Protein AF-A0A356CG92-F1 (afdb_monomer)

pLDDT: mean 73.78, std 13.98, range [39.84, 93.81]

Structure (mmCIF, N/CA/C/O backbone):
data_AF-A0A356CG92-F1
#
_entry.id   AF-A0A356CG92-F1
#
loop_
_atom_site.group_PDB
_atom_site.id
_atom_site.type_symbol
_atom_site.label_atom_id
_atom_site.label_alt_id
_atom_site.label_comp_id
_atom_site.label_asym_id
_atom_site.label_entity_id
_atom_site.label_seq_id
_atom_site.pdbx_PDB_ins_code
_atom_site.Cartn_x
_atom_site.Cartn_y
_atom_site.Cartn_z
_atom_site.occupancy
_atom_site.B_iso_or_equiv
_atom_site.auth_seq_id
_atom_site.auth_comp_id
_atom_site.auth_asym_id
_atom_site.auth_atom_id
_atom_site.pdbx_PDB_model_num
ATOM 1 N N . MET A 1 1 ? 3.290 -8.758 -12.341 1.00 56.22 1 MET A N 1
ATOM 2 C CA . MET A 1 1 ? 4.670 -8.237 -12.491 1.00 56.22 1 MET A CA 1
ATOM 3 C C . MET A 1 1 ? 5.622 -9.125 -13.290 1.00 56.22 1 MET A C 1
ATOM 5 O O . MET A 1 1 ? 6.396 -8.560 -14.044 1.00 56.22 1 MET A O 1
ATOM 9 N N . PHE A 1 2 ? 5.589 -10.461 -13.184 1.00 54.69 2 PHE A N 1
ATOM 10 C CA . PHE A 1 2 ? 6.543 -11.323 -13.914 1.00 54.69 2 PHE A CA 1
ATOM 11 C C . PHE A 1 2 ? 6.130 -11.697 -15.347 1.00 54.69 2 PHE A C 1
ATOM 13 O O . PHE A 1 2 ? 6.993 -11.960 -16.174 1.00 54.69 2 PHE A O 1
ATOM 20 N N . ALA A 1 3 ? 4.837 -11.672 -15.685 1.00 53.09 3 ALA A N 1
ATOM 21 C CA . ALA A 1 3 ? 4.385 -12.005 -17.042 1.00 53.09 3 ALA A CA 1
ATOM 22 C C . ALA A 1 3 ? 5.059 -11.155 -18.151 1.00 53.09 3 ALA A C 1
ATOM 24 O O . ALA A 1 3 ? 5.537 -11.735 -19.123 1.00 53.09 3 ALA A O 1
ATOM 25 N N . PRO A 1 4 ? 5.222 -9.823 -18.011 1.00 55.03 4 PRO A N 1
ATOM 26 C CA . PRO A 1 4 ? 5.837 -9.005 -19.057 1.00 55.03 4 PRO A CA 1
ATOM 27 C C . PRO A 1 4 ? 7.298 -9.358 -19.374 1.00 55.03 4 PRO A C 1
ATOM 29 O O . PRO A 1 4 ? 7.682 -9.296 -20.537 1.00 55.03 4 PRO A O 1
ATOM 32 N N . ILE A 1 5 ? 8.125 -9.757 -18.395 1.00 51.44 5 ILE A N 1
ATOM 33 C CA . ILE A 1 5 ? 9.537 -10.105 -18.665 1.00 51.44 5 ILE A CA 1
ATOM 34 C C . ILE A 1 5 ? 9.675 -11.469 -19.358 1.00 51.44 5 ILE A C 1
ATOM 36 O O . ILE A 1 5 ? 10.590 -11.666 -20.150 1.00 51.44 5 ILE A O 1
ATOM 40 N N . VAL A 1 6 ? 8.733 -12.384 -19.105 1.00 55.34 6 VAL A N 1
ATOM 41 C CA . VAL A 1 6 ? 8.659 -13.696 -19.767 1.00 55.34 6 VAL A CA 1
ATOM 42 C C . VAL A 1 6 ? 8.220 -13.544 -21.222 1.00 55.34 6 VAL A C 1
ATOM 44 O O . VAL A 1 6 ? 8.830 -14.138 -22.104 1.00 55.34 6 VAL A O 1
ATOM 47 N N . PHE A 1 7 ? 7.218 -12.702 -21.488 1.00 54.78 7 PHE A N 1
ATOM 48 C CA . PHE A 1 7 ? 6.675 -12.515 -22.838 1.00 54.78 7 PHE A CA 1
ATOM 49 C C . PHE A 1 7 ? 7.446 -11.509 -23.708 1.00 54.78 7 PHE A C 1
ATOM 51 O O . PHE A 1 7 ? 7.291 -11.531 -24.923 1.00 54.78 7 PHE A O 1
ATOM 58 N N . SER A 1 8 ? 8.296 -10.655 -23.129 1.00 55.31 8 SER A N 1
ATOM 59 C CA . SER A 1 8 ? 9.104 -9.682 -23.888 1.00 55.31 8 SER A CA 1
ATOM 60 C C . SER A 1 8 ? 10.469 -10.209 -24.350 1.00 55.31 8 SER A C 1
ATOM 62 O O . SER A 1 8 ? 11.198 -9.488 -25.020 1.00 55.31 8 SER A O 1
ATOM 64 N N . GLY A 1 9 ? 10.853 -11.441 -23.991 1.00 54.88 9 GLY A N 1
ATOM 65 C CA . GLY A 1 9 ? 12.132 -12.041 -24.401 1.00 54.88 9 GLY A CA 1
ATOM 66 C C . GLY A 1 9 ? 13.383 -11.439 -23.737 1.00 54.88 9 GLY A C 1
ATOM 67 O O . GLY A 1 9 ? 14.477 -11.973 -23.900 1.00 54.88 9 GLY A O 1
ATOM 68 N N . PHE A 1 10 ? 13.245 -10.388 -22.919 1.00 56.84 10 PHE A N 1
ATOM 69 C CA . PHE A 1 10 ? 14.354 -9.733 -22.205 1.00 56.84 10 PHE A CA 1
ATOM 70 C C . PHE A 1 10 ? 14.827 -10.479 -20.948 1.00 56.84 10 PHE A C 1
ATOM 72 O O . PHE A 1 10 ? 15.640 -9.960 -20.183 1.00 56.84 10 PHE A O 1
ATOM 79 N N . LEU A 1 11 ? 14.334 -11.698 -20.721 1.00 53.72 11 LEU A N 1
ATOM 80 C CA . LEU A 1 11 ? 14.587 -12.479 -19.509 1.00 53.72 11 LEU A CA 1
ATOM 81 C C . LEU A 1 11 ? 16.078 -12.790 -19.294 1.00 53.72 11 LEU A C 1
ATOM 83 O O . LEU A 1 11 ? 16.526 -12.889 -18.155 1.00 53.72 11 LEU A O 1
ATOM 87 N N . PHE A 1 12 ? 16.846 -12.862 -20.385 1.00 57.38 12 PHE A N 1
ATOM 88 C CA . PHE A 1 12 ? 18.287 -13.120 -20.377 1.00 57.38 12 PHE A CA 1
ATOM 89 C C . PHE A 1 12 ? 19.149 -11.859 -20.552 1.00 57.38 12 PHE A C 1
ATOM 91 O O . PHE A 1 12 ? 20.372 -11.969 -20.606 1.00 57.38 12 PHE A O 1
ATOM 98 N N . VAL A 1 13 ? 18.554 -10.659 -20.628 1.00 61.59 13 VAL A N 1
ATOM 99 C CA . VAL A 1 13 ? 19.334 -9.418 -20.748 1.00 61.59 13 VAL A CA 1
ATOM 100 C C . VAL A 1 13 ? 19.820 -8.971 -19.361 1.00 61.59 13 VAL A C 1
ATOM 102 O O . VAL A 1 13 ? 18.994 -8.727 -18.469 1.00 61.59 13 VAL A O 1
ATOM 105 N N 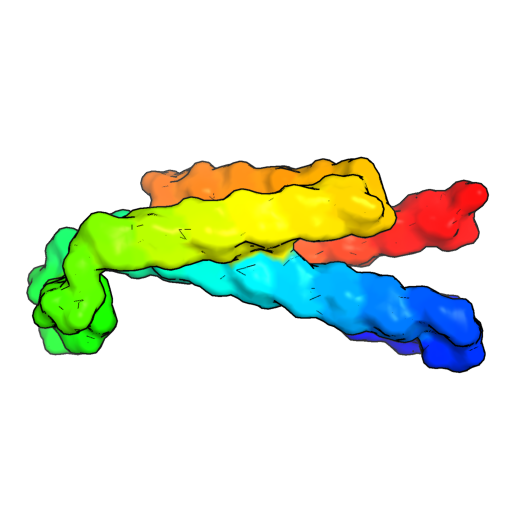. PRO A 1 14 ? 21.145 -8.826 -19.153 1.00 61.19 14 PRO A N 1
ATOM 106 C CA . PRO A 1 14 ? 21.702 -8.420 -17.867 1.00 61.19 14 PRO A CA 1
ATOM 107 C C . PRO A 1 14 ? 21.099 -7.096 -17.379 1.00 61.19 14 PRO A C 1
ATOM 109 O O . PRO A 1 14 ? 21.015 -6.119 -18.120 1.00 61.19 14 PRO A O 1
ATOM 112 N N . GLY A 1 15 ? 20.661 -7.055 -16.119 1.00 65.19 15 GLY A N 1
ATOM 113 C CA . GLY A 1 15 ? 20.149 -5.843 -15.466 1.00 65.19 15 GLY A CA 1
ATOM 114 C C . GLY A 1 15 ? 18.641 -5.580 -15.597 1.00 65.19 15 GLY A C 1
ATOM 115 O O . GLY A 1 15 ? 18.095 -4.815 -14.802 1.00 65.19 15 GLY A O 1
ATOM 116 N N . TYR A 1 16 ? 17.926 -6.227 -16.524 1.00 65.94 16 TYR A N 1
ATOM 117 C CA . TYR A 1 16 ? 16.461 -6.094 -16.600 1.00 65.94 16 TYR A CA 1
ATOM 118 C C . TYR A 1 16 ? 15.753 -6.918 -15.522 1.00 65.94 16 TYR A C 1
ATOM 120 O O . TYR A 1 16 ? 14.824 -6.424 -14.882 1.00 65.94 16 TYR A O 1
ATOM 128 N N . LEU A 1 17 ? 16.242 -8.131 -15.247 1.00 67.94 17 LEU A N 1
ATOM 129 C CA . LEU A 1 17 ? 15.688 -8.997 -14.205 1.00 67.94 17 LEU A CA 1
ATOM 130 C C . LEU A 1 17 ? 15.802 -8.369 -12.807 1.00 67.94 17 LEU A C 1
ATOM 132 O O . LEU A 1 17 ? 14.835 -8.370 -12.049 1.00 67.94 17 LEU A O 1
ATOM 136 N N . THR A 1 18 ? 16.948 -7.766 -12.481 1.00 69.75 18 THR A N 1
ATOM 137 C CA . THR A 1 18 ? 17.169 -7.112 -11.180 1.00 69.75 18 THR A CA 1
ATOM 138 C C . THR A 1 18 ? 16.257 -5.905 -10.987 1.00 69.75 18 THR A C 1
ATOM 140 O O . THR A 1 18 ? 15.692 -5.736 -9.911 1.00 69.75 18 THR A O 1
ATOM 143 N N . ARG A 1 19 ? 16.029 -5.106 -12.038 1.00 68.00 19 ARG A N 1
ATOM 144 C CA . ARG A 1 19 ? 15.073 -3.987 -12.008 1.00 68.00 19 ARG A CA 1
ATOM 145 C C . ARG A 1 19 ? 13.634 -4.453 -11.790 1.00 68.00 19 ARG A C 1
ATOM 147 O O . ARG A 1 19 ? 12.907 -3.808 -11.041 1.00 68.00 19 ARG A O 1
ATOM 154 N N . VAL A 1 20 ? 13.222 -5.561 -12.412 1.00 68.75 20 VAL A N 1
ATOM 155 C CA . VAL A 1 20 ? 11.872 -6.124 -12.221 1.00 68.75 20 VAL A CA 1
ATOM 156 C C . VAL A 1 20 ? 11.701 -6.692 -10.814 1.00 68.75 20 VAL A C 1
ATOM 158 O O . VAL A 1 20 ? 10.680 -6.428 -10.184 1.00 68.75 20 VAL A O 1
ATOM 161 N N . ILE A 1 21 ? 12.700 -7.407 -10.288 1.00 75.56 21 ILE A N 1
ATOM 162 C CA . ILE A 1 21 ? 12.686 -7.909 -8.905 1.00 75.56 21 ILE A CA 1
ATOM 163 C C . ILE A 1 21 ? 12.619 -6.745 -7.910 1.00 75.56 21 ILE A C 1
ATOM 165 O O . ILE A 1 21 ? 11.846 -6.793 -6.956 1.00 75.56 21 ILE A O 1
ATOM 169 N N . TRP A 1 22 ? 13.379 -5.676 -8.152 1.00 76.56 22 TRP A N 1
ATOM 170 C CA . TRP A 1 22 ? 13.360 -4.491 -7.299 1.00 76.56 22 TRP A CA 1
ATOM 171 C C . TRP A 1 22 ? 12.006 -3.778 -7.329 1.00 76.56 22 TRP A C 1
ATOM 173 O O . TRP A 1 22 ? 11.423 -3.514 -6.280 1.00 76.56 22 TRP A O 1
ATOM 183 N N . ALA A 1 23 ? 11.452 -3.541 -8.521 1.00 72.88 23 ALA A N 1
ATOM 184 C CA . ALA A 1 23 ? 10.115 -2.969 -8.666 1.00 72.88 23 ALA A CA 1
ATOM 185 C C . ALA A 1 23 ? 9.044 -3.839 -7.985 1.00 72.88 23 ALA A C 1
ATOM 187 O O . ALA A 1 23 ? 8.132 -3.304 -7.359 1.00 72.88 23 ALA A O 1
ATOM 188 N N . PHE A 1 24 ? 9.181 -5.168 -8.051 1.00 74.31 24 PHE A N 1
ATOM 189 C CA . PHE A 1 24 ? 8.314 -6.110 -7.345 1.00 74.31 24 PHE A CA 1
ATOM 190 C C . PHE A 1 24 ? 8.403 -5.980 -5.831 1.00 74.31 24 PHE A C 1
ATOM 192 O O . PHE A 1 24 ? 7.368 -5.850 -5.181 1.00 74.31 24 PHE A O 1
ATOM 199 N N . ALA A 1 25 ? 9.610 -5.920 -5.273 1.00 81.88 25 ALA A N 1
ATOM 200 C CA . ALA A 1 25 ? 9.794 -5.704 -3.844 1.00 81.88 25 ALA A CA 1
ATOM 201 C C . ALA A 1 25 ? 9.147 -4.386 -3.380 1.00 81.88 25 ALA A C 1
ATOM 203 O O . ALA A 1 25 ? 8.421 -4.369 -2.385 1.00 81.88 25 ALA A O 1
ATOM 204 N N . LEU A 1 26 ? 9.336 -3.299 -4.135 1.00 80.50 26 LEU A N 1
ATOM 205 C CA . LEU A 1 26 ? 8.730 -1.998 -3.836 1.00 80.50 26 LEU A CA 1
ATOM 206 C C . LEU A 1 26 ? 7.200 -2.032 -3.891 1.00 80.50 26 LEU A C 1
ATOM 208 O O . LEU A 1 26 ? 6.542 -1.469 -3.016 1.00 80.50 26 LEU A O 1
ATOM 212 N N . PHE A 1 27 ? 6.627 -2.733 -4.870 1.00 76.69 27 PHE A N 1
ATOM 213 C CA . PHE A 1 27 ? 5.179 -2.920 -4.956 1.00 76.69 27 PHE A CA 1
ATOM 214 C C . PHE A 1 27 ? 4.631 -3.761 -3.802 1.00 76.69 27 PHE A C 1
ATOM 216 O O . PHE A 1 27 ? 3.582 -3.428 -3.255 1.00 76.69 27 PHE A O 1
ATOM 223 N N . CYS A 1 28 ? 5.338 -4.812 -3.382 1.00 80.06 28 CYS A N 1
ATOM 224 C CA . CYS A 1 28 ? 4.956 -5.604 -2.214 1.00 80.06 28 CYS A CA 1
ATOM 225 C C . CYS A 1 28 ? 4.958 -4.762 -0.931 1.00 80.06 28 CYS A C 1
ATOM 227 O O . CYS A 1 28 ? 4.023 -4.865 -0.134 1.00 80.06 28 CYS A O 1
ATOM 229 N N . LEU A 1 29 ? 5.964 -3.900 -0.743 1.00 85.69 29 LEU A N 1
ATOM 230 C CA . LEU A 1 29 ? 6.028 -2.976 0.394 1.00 85.69 29 LEU A CA 1
ATOM 231 C C . LEU A 1 29 ? 4.866 -1.975 0.375 1.00 85.69 29 LEU A C 1
ATOM 233 O O . LEU A 1 29 ? 4.187 -1.798 1.387 1.00 85.69 29 LEU A O 1
ATOM 237 N N . LEU A 1 30 ? 4.587 -1.373 -0.784 1.00 84.31 30 LEU A N 1
ATOM 238 C CA . LEU A 1 30 ? 3.48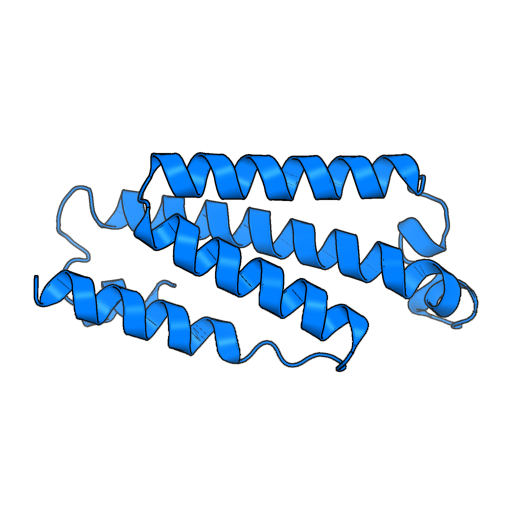6 -0.424 -0.933 1.00 84.31 30 LEU A CA 1
ATOM 239 C C . LEU A 1 30 ? 2.125 -1.095 -0.708 1.00 84.31 30 LEU A C 1
ATOM 241 O O . LEU A 1 30 ? 1.291 -0.573 0.029 1.00 84.31 30 LEU A O 1
ATOM 245 N N . SER A 1 31 ? 1.911 -2.281 -1.278 1.00 81.62 31 SER A N 1
ATOM 246 C CA . SER A 1 31 ? 0.695 -3.072 -1.070 1.00 81.62 31 SER A CA 1
ATOM 247 C C . SER A 1 31 ? 0.512 -3.436 0.406 1.00 81.62 31 SER A C 1
ATOM 249 O O . SER A 1 31 ? -0.572 -3.265 0.956 1.00 81.62 31 SER A O 1
ATOM 251 N N . SER A 1 32 ? 1.592 -3.820 1.094 1.00 85.38 32 SER A N 1
ATOM 252 C CA . SER A 1 32 ? 1.570 -4.081 2.540 1.00 85.38 32 SER A CA 1
ATOM 253 C C . SER A 1 32 ? 1.154 -2.845 3.341 1.00 85.38 32 SER A C 1
ATOM 255 O O . SER A 1 32 ? 0.364 -2.970 4.273 1.00 85.38 32 SER A O 1
ATOM 257 N N . SER A 1 33 ? 1.613 -1.646 2.958 1.00 88.56 33 SER A N 1
ATOM 258 C CA . SER A 1 33 ? 1.174 -0.400 3.603 1.00 88.56 33 SER A CA 1
ATOM 259 C C . SER A 1 33 ? -0.338 -0.189 3.457 1.00 88.56 33 SER A C 1
ATOM 261 O O . SER A 1 33 ? -1.015 0.091 4.443 1.00 88.56 33 SER A O 1
ATOM 263 N N . VAL A 1 34 ? -0.891 -0.422 2.262 1.00 86.44 34 VAL A N 1
ATOM 264 C CA . VAL A 1 34 ? -2.335 -0.342 2.008 1.00 86.44 34 VAL A CA 1
ATOM 265 C C . VAL A 1 34 ? -3.096 -1.350 2.870 1.00 86.44 34 VAL A C 1
ATOM 267 O O . VAL A 1 34 ? -4.113 -0.998 3.454 1.00 86.44 34 VAL A O 1
ATOM 270 N N . TYR A 1 35 ? -2.605 -2.582 3.029 1.00 84.69 35 TYR A N 1
ATOM 271 C CA . TYR A 1 35 ? -3.249 -3.551 3.923 1.00 84.69 35 TYR A CA 1
ATOM 272 C C . TYR A 1 35 ? -3.264 -3.092 5.382 1.00 84.69 35 TYR A C 1
ATOM 274 O O . TYR A 1 35 ? -4.296 -3.212 6.038 1.00 84.69 35 TYR A O 1
ATOM 282 N N . VAL A 1 36 ? -2.156 -2.530 5.875 1.00 85.94 36 VAL A N 1
ATOM 283 C CA . VAL A 1 36 ? -2.094 -1.967 7.232 1.00 85.94 36 VAL A CA 1
ATOM 284 C C . VAL A 1 36 ? -3.089 -0.814 7.379 1.00 85.94 36 VAL A C 1
ATOM 286 O O . VAL A 1 36 ? -3.805 -0.757 8.374 1.00 85.94 36 VAL A O 1
ATOM 289 N N . PHE A 1 37 ? -3.186 0.070 6.384 1.00 87.56 37 PHE A N 1
ATOM 290 C CA . PHE A 1 37 ? -4.175 1.150 6.364 1.00 87.56 37 PHE A CA 1
ATOM 291 C C . PHE A 1 37 ? -5.613 0.624 6.407 1.00 87.56 37 PHE A C 1
ATOM 293 O O . PHE A 1 37 ? -6.427 1.095 7.200 1.00 87.56 37 PHE A O 1
ATOM 300 N N . ASN A 1 38 ? -5.909 -0.396 5.606 1.00 85.50 38 ASN A N 1
ATOM 301 C CA . ASN A 1 38 ? -7.232 -1.003 5.562 1.00 85.50 38 ASN A CA 1
ATOM 302 C C . ASN A 1 38 ? -7.579 -1.661 6.902 1.00 85.50 38 ASN A C 1
ATOM 304 O O . ASN A 1 38 ? -8.684 -1.477 7.396 1.00 85.50 38 ASN A O 1
ATOM 308 N N . ASP A 1 39 ? -6.638 -2.367 7.535 1.00 84.19 39 ASP A N 1
ATOM 309 C CA . ASP A 1 39 ? -6.866 -2.956 8.859 1.00 84.19 39 ASP A CA 1
ATOM 310 C C . ASP A 1 39 ? -7.016 -1.892 9.962 1.00 84.19 39 ASP A C 1
ATOM 312 O O . ASP A 1 39 ? -7.711 -2.144 10.944 1.00 84.19 39 ASP A O 1
ATOM 316 N N . ILE A 1 40 ? -6.408 -0.706 9.819 1.00 86.38 40 ILE A N 1
ATOM 317 C CA . ILE A 1 40 ? -6.637 0.439 10.718 1.00 86.38 40 ILE A CA 1
ATOM 318 C C . ILE A 1 40 ? -8.073 0.956 10.582 1.00 86.38 40 ILE A C 1
ATOM 320 O O . ILE A 1 40 ? -8.738 1.165 11.598 1.00 86.38 40 ILE A O 1
ATOM 324 N N . ILE A 1 41 ? -8.551 1.155 9.350 1.00 86.19 41 ILE A N 1
ATOM 325 C CA . ILE A 1 41 ? -9.915 1.632 9.074 1.00 86.19 41 ILE A CA 1
ATOM 326 C C . ILE A 1 41 ? -10.958 0.604 9.510 1.00 86.19 41 ILE A C 1
ATOM 328 O O . ILE A 1 41 ? -11.949 0.969 10.140 1.00 86.19 41 ILE A O 1
ATOM 332 N N . ASP A 1 42 ? -10.726 -0.672 9.203 1.00 84.69 42 ASP A N 1
ATOM 333 C CA . ASP A 1 42 ? -11.654 -1.757 9.511 1.00 84.69 42 ASP A CA 1
ATOM 334 C C . ASP A 1 42 ? -11.640 -2.106 11.018 1.00 84.69 42 ASP A C 1
ATOM 336 O O . ASP A 1 42 ? -12.574 -2.744 11.501 1.00 84.69 42 ASP A O 1
ATOM 340 N N . ALA A 1 43 ? -10.644 -1.663 11.805 1.00 84.06 43 ALA A N 1
ATOM 341 C CA . ALA A 1 43 ? -10.468 -2.061 13.208 1.00 84.06 43 ALA A CA 1
ATOM 342 C C . ALA A 1 43 ? -11.693 -1.847 14.124 1.00 84.06 43 ALA A C 1
ATOM 344 O O . ALA A 1 43 ? -11.983 -2.754 14.911 1.00 84.06 43 ALA A O 1
ATOM 345 N N . PRO A 1 44 ? -12.427 -0.713 14.083 1.00 82.69 44 PRO A N 1
ATOM 346 C CA . PRO A 1 44 ? -13.614 -0.521 14.916 1.00 82.69 44 PRO A CA 1
ATOM 347 C C . PRO A 1 44 ? -14.737 -1.505 14.570 1.00 82.69 44 PRO A C 1
ATOM 349 O O . PRO A 1 44 ? -15.336 -2.080 15.472 1.00 82.69 44 PRO A O 1
ATOM 352 N N . GLN A 1 45 ? -14.975 -1.757 13.278 1.00 82.75 45 GLN A N 1
ATOM 353 C CA . GLN A 1 45 ? -15.992 -2.711 12.814 1.00 82.75 45 GLN A CA 1
ATOM 354 C C . GLN A 1 45 ? -15.562 -4.163 13.051 1.00 82.75 45 GLN A C 1
ATOM 356 O O . GLN A 1 45 ? -16.367 -5.011 13.435 1.00 82.75 45 GLN A O 1
ATOM 361 N N . ASP A 1 46 ? -14.277 -4.465 12.868 1.00 83.62 46 ASP A N 1
ATOM 362 C CA . ASP A 1 46 ? -13.732 -5.802 13.072 1.00 83.62 46 ASP A CA 1
ATOM 363 C C . ASP A 1 46 ? -13.786 -6.222 14.546 1.00 83.62 46 ASP A C 1
ATOM 365 O O . ASP A 1 46 ? -13.938 -7.412 14.817 1.00 83.62 46 ASP A O 1
ATOM 369 N N . ARG A 1 47 ? -13.745 -5.277 15.497 1.00 83.88 47 ARG A N 1
ATOM 370 C CA . ARG A 1 47 ?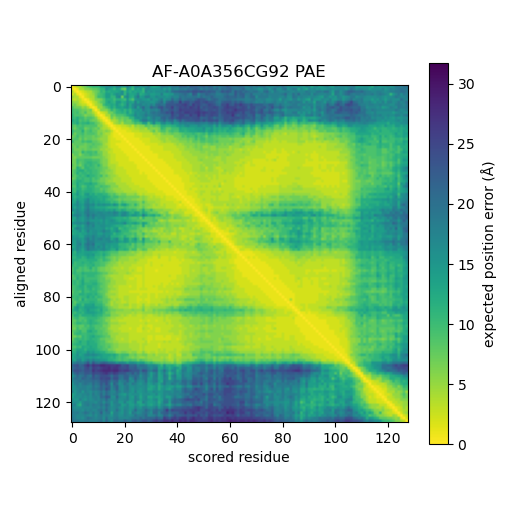 -13.930 -5.547 16.938 1.00 83.88 47 ARG A CA 1
ATOM 371 C C . ARG A 1 47 ? -15.297 -6.135 17.275 1.00 83.88 47 ARG A C 1
ATOM 373 O O . ARG A 1 47 ? -15.380 -6.989 18.155 1.00 83.88 47 ARG A O 1
ATOM 380 N N . GLU A 1 48 ? -16.342 -5.708 16.579 1.00 86.00 48 GLU A N 1
ATOM 381 C CA . GLU A 1 48 ? -17.720 -6.163 16.806 1.00 86.00 48 GLU A CA 1
ATOM 382 C C . GLU A 1 48 ? -18.018 -7.497 16.100 1.00 86.00 48 GLU A C 1
ATOM 384 O O . GLU A 1 48 ? -18.998 -8.176 16.404 1.00 86.00 48 GLU A O 1
ATOM 389 N N . HIS A 1 49 ? -17.152 -7.922 15.175 1.00 84.19 49 HIS A N 1
ATOM 390 C CA . HIS A 1 49 ? -17.367 -9.119 14.374 1.00 84.19 49 HIS A CA 1
ATOM 391 C C . HIS A 1 49 ? -16.864 -10.397 15.084 1.00 84.19 49 HIS A C 1
ATOM 393 O O . HIS A 1 49 ? -15.703 -10.458 15.503 1.00 84.19 49 HIS A O 1
ATOM 399 N N . PRO A 1 50 ? -17.647 -11.497 15.110 1.00 80.38 50 PRO A N 1
ATOM 400 C CA . PRO A 1 50 ? -17.327 -12.713 15.875 1.00 80.38 50 PRO A CA 1
ATOM 401 C C . PRO A 1 50 ? -15.971 -13.348 15.516 1.00 80.38 50 PRO A C 1
ATOM 403 O O . PRO A 1 50 ? -15.242 -13.799 16.401 1.00 80.38 50 PRO A O 1
ATOM 406 N N . PHE A 1 51 ? -15.606 -13.331 14.228 1.00 79.50 51 PHE A N 1
ATOM 407 C CA . PHE A 1 51 ? -14.334 -13.877 13.728 1.00 79.50 51 PHE A CA 1
ATOM 408 C C . PHE A 1 51 ? -13.231 -12.835 13.459 1.00 79.50 51 PHE A C 1
ATOM 410 O O . PHE A 1 51 ? -12.054 -13.147 13.631 1.00 79.50 51 PHE A O 1
ATOM 417 N N . LYS A 1 52 ? -13.563 -11.596 13.052 1.00 75.62 52 LYS A N 1
ATOM 418 C CA . LYS A 1 52 ? -12.553 -10.592 12.650 1.00 75.62 52 LYS A CA 1
ATOM 419 C C . LYS A 1 52 ? -11.960 -9.820 13.830 1.00 75.62 52 LYS A C 1
ATOM 421 O O . LYS A 1 52 ? -10.877 -9.259 13.691 1.00 75.62 52 LYS A O 1
ATOM 426 N N . ARG A 1 53 ? -12.564 -9.927 15.019 1.00 78.44 53 ARG A N 1
ATOM 427 C CA . ARG A 1 53 ? -12.030 -9.381 16.278 1.00 78.44 53 ARG A CA 1
ATOM 428 C C . ARG A 1 53 ? -10.645 -9.907 16.653 1.00 78.44 53 ARG A C 1
ATOM 430 O O . ARG A 1 53 ? -9.963 -9.298 17.464 1.00 78.44 53 ARG A O 1
ATOM 437 N N . LEU A 1 54 ? -10.231 -11.041 16.077 1.00 79.25 54 LEU A N 1
ATOM 438 C CA . LEU A 1 54 ? -8.921 -11.659 16.305 1.00 79.25 54 LEU A CA 1
ATOM 439 C C . LEU A 1 54 ? -7.783 -10.989 15.518 1.00 79.25 54 LEU A C 1
ATOM 441 O O . LEU A 1 54 ? -6.617 -11.313 15.758 1.00 79.25 54 LEU A O 1
ATOM 445 N N . ARG A 1 55 ? -8.091 -10.075 14.585 1.00 80.19 55 ARG A N 1
ATOM 446 C CA . ARG A 1 55 ? -7.064 -9.337 13.838 1.00 80.19 55 ARG A CA 1
ATOM 447 C C . ARG A 1 55 ? -6.163 -8.554 14.798 1.00 80.19 55 ARG A C 1
ATOM 449 O O . ARG A 1 55 ? -6.679 -7.999 15.763 1.00 80.19 55 ARG A O 1
ATOM 456 N N . PRO A 1 56 ? -4.846 -8.446 14.549 1.00 78.06 56 PRO A N 1
ATOM 457 C CA . PRO A 1 56 ? -3.898 -7.861 15.504 1.00 78.06 56 PRO A CA 1
ATOM 458 C C . PRO A 1 56 ? -4.260 -6.446 15.982 1.00 78.06 56 PRO A C 1
ATOM 460 O O . PRO A 1 56 ? -4.097 -6.143 17.162 1.00 78.06 56 PRO A O 1
ATOM 463 N N . ILE A 1 57 ? -4.784 -5.604 15.085 1.00 80.50 57 ILE A N 1
ATOM 464 C CA . ILE A 1 57 ? -5.185 -4.220 15.388 1.00 80.50 57 ILE A CA 1
ATOM 465 C C . ILE A 1 57 ? -6.555 -4.187 16.094 1.00 80.50 57 ILE A C 1
ATOM 467 O O . ILE A 1 57 ? -6.722 -3.487 17.095 1.00 80.50 57 ILE A O 1
ATOM 471 N N . ALA A 1 58 ? -7.521 -4.998 15.644 1.00 76.12 58 ALA A N 1
ATOM 472 C CA . ALA A 1 58 ? -8.836 -5.114 16.283 1.00 76.12 58 ALA A CA 1
ATOM 473 C C . ALA A 1 58 ? -8.731 -5.681 17.714 1.00 76.12 58 ALA A C 1
ATOM 475 O O . ALA A 1 58 ? -9.327 -5.129 18.636 1.00 76.12 58 ALA A O 1
ATOM 476 N N . ALA A 1 59 ? -7.894 -6.704 17.908 1.00 79.25 59 ALA A N 1
ATOM 477 C CA . ALA A 1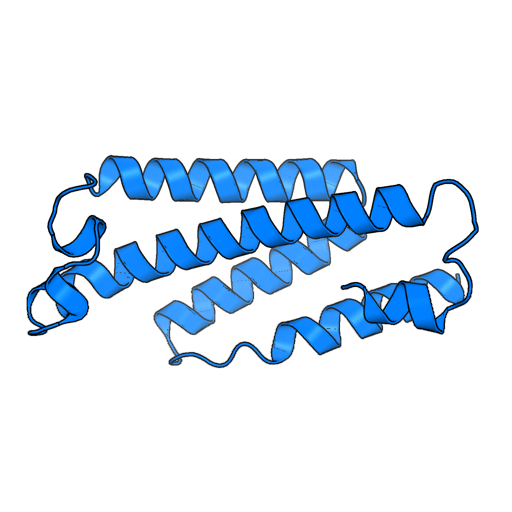 59 ? -7.607 -7.366 19.180 1.00 79.25 59 ALA A CA 1
ATOM 478 C C . ALA A 1 59 ? -6.730 -6.535 20.138 1.00 79.25 59 ALA A C 1
ATOM 480 O O . ALA A 1 59 ? -6.447 -6.990 21.243 1.00 79.25 59 ALA A O 1
ATOM 481 N N . GLY A 1 60 ? -6.241 -5.363 19.713 1.00 82.00 60 GLY A N 1
ATOM 482 C CA . GLY A 1 60 ? -5.376 -4.500 20.524 1.00 82.00 60 GLY A CA 1
ATOM 483 C C . GLY A 1 60 ? -3.957 -5.034 20.755 1.00 82.00 60 GLY A C 1
ATOM 484 O O . GLY A 1 60 ? -3.240 -4.494 21.591 1.00 82.00 60 GLY A O 1
ATOM 485 N N . LYS A 1 61 ? -3.524 -6.068 20.016 1.00 84.12 61 LYS A N 1
ATOM 486 C CA . LYS A 1 61 ? -2.143 -6.590 20.077 1.00 84.12 61 LYS A CA 1
ATOM 487 C C . LYS A 1 61 ? -1.129 -5.601 19.499 1.00 84.12 61 LYS A C 1
ATOM 489 O O . LYS A 1 61 ? 0.032 -5.614 19.891 1.00 84.12 61 LYS A O 1
ATOM 494 N N . ILE A 1 62 ? -1.570 -4.767 18.558 1.00 84.62 62 ILE A N 1
ATOM 495 C CA . ILE A 1 62 ? -0.800 -3.660 17.990 1.00 84.62 62 ILE A CA 1
ATOM 496 C C . ILE A 1 62 ? -1.526 -2.367 18.356 1.00 84.62 62 ILE A C 1
ATOM 498 O O . ILE A 1 62 ? -2.733 -2.247 18.138 1.00 84.62 62 ILE A O 1
ATOM 502 N N . SER A 1 63 ? -0.800 -1.398 18.916 1.00 87.69 63 SER A N 1
ATOM 503 C CA . SER A 1 63 ? -1.364 -0.079 19.197 1.00 87.69 63 SER A CA 1
ATOM 504 C C . SER A 1 63 ? -1.714 0.633 17.888 1.00 87.69 63 SER A C 1
ATOM 506 O O . SER A 1 63 ? -1.008 0.501 16.888 1.00 87.69 63 SER A O 1
ATOM 508 N N . LEU A 1 64 ? -2.783 1.433 17.890 1.00 85.44 64 LEU A N 1
ATOM 509 C CA . LEU A 1 64 ? -3.175 2.217 16.714 1.00 85.44 64 LEU A CA 1
ATOM 510 C C . LEU A 1 64 ? -2.015 3.101 16.223 1.00 85.44 64 LEU A C 1
ATOM 512 O O . LEU A 1 64 ? -1.744 3.160 15.029 1.00 85.44 64 LEU A O 1
ATOM 516 N N . ALA A 1 65 ? -1.277 3.709 17.156 1.00 87.69 65 ALA A N 1
ATOM 517 C CA . ALA A 1 65 ? -0.080 4.489 16.853 1.00 87.69 65 ALA A CA 1
ATOM 518 C C . ALA A 1 65 ? 1.015 3.648 16.171 1.00 87.69 65 ALA A C 1
ATOM 520 O O . ALA A 1 65 ? 1.615 4.105 15.202 1.00 87.69 65 ALA A O 1
ATOM 521 N N . GLY A 1 66 ? 1.247 2.410 16.625 1.00 89.94 66 GLY A N 1
ATOM 522 C CA . GLY A 1 66 ? 2.206 1.496 16.001 1.00 89.94 66 GLY A CA 1
ATOM 523 C C . GLY A 1 66 ? 1.791 1.072 14.590 1.00 89.94 66 GLY A C 1
ATOM 524 O O . GLY A 1 66 ? 2.628 1.023 13.692 1.00 89.94 66 GLY A O 1
ATOM 525 N N . ALA A 1 67 ? 0.497 0.831 14.368 1.00 88.69 67 ALA A N 1
ATOM 526 C CA . ALA A 1 67 ? -0.033 0.517 13.044 1.00 88.69 67 ALA A CA 1
ATOM 527 C C . ALA A 1 67 ? 0.101 1.709 12.079 1.00 88.69 67 ALA A C 1
ATOM 529 O O . ALA A 1 67 ? 0.565 1.538 10.953 1.00 88.69 67 ALA A O 1
ATOM 530 N N . VAL A 1 68 ? -0.234 2.925 12.529 1.00 90.12 68 VAL A N 1
ATOM 531 C CA . VAL A 1 68 ? -0.064 4.158 11.738 1.00 90.12 68 VAL A CA 1
ATOM 532 C C . VAL A 1 68 ? 1.410 4.405 11.420 1.00 90.12 68 VAL A C 1
ATOM 534 O O . VAL A 1 68 ? 1.744 4.723 10.280 1.00 90.12 68 VAL A O 1
ATOM 537 N N . PHE A 1 69 ? 2.305 4.208 12.391 1.00 93.00 69 PHE A N 1
ATOM 538 C CA . PHE A 1 69 ? 3.745 4.316 12.165 1.00 93.00 69 PHE A CA 1
ATOM 539 C C . PHE A 1 69 ? 4.227 3.326 11.098 1.00 93.00 69 PHE A C 1
ATOM 541 O O . PHE A 1 69 ? 4.936 3.721 10.176 1.00 93.00 69 PHE A O 1
ATOM 548 N N . LEU A 1 70 ? 3.802 2.060 11.174 1.00 91.44 70 LEU A N 1
ATOM 549 C CA . LEU A 1 70 ? 4.161 1.038 10.190 1.00 91.44 70 LEU A CA 1
ATOM 550 C C . LEU A 1 70 ? 3.629 1.377 8.789 1.00 91.44 70 LEU A C 1
ATOM 552 O O . LEU A 1 70 ? 4.360 1.247 7.807 1.00 91.44 70 LEU A O 1
ATOM 556 N N . PHE A 1 71 ? 2.387 1.858 8.697 1.00 90.94 71 PHE A N 1
ATOM 557 C CA . PHE A 1 71 ? 1.797 2.346 7.450 1.00 90.94 71 PHE A CA 1
ATOM 558 C C . PHE A 1 71 ? 2.625 3.480 6.830 1.00 90.94 71 PHE A C 1
ATOM 560 O O . PHE A 1 71 ? 2.992 3.397 5.655 1.00 90.94 71 PHE A O 1
ATOM 567 N N . LEU A 1 72 ? 2.954 4.515 7.610 1.00 92.31 72 LEU A N 1
ATOM 568 C CA . LEU A 1 72 ? 3.751 5.653 7.144 1.00 92.31 72 LEU A CA 1
ATOM 569 C C . LEU A 1 72 ? 5.159 5.220 6.731 1.00 92.31 72 LEU A C 1
ATOM 571 O O . LEU A 1 72 ? 5.645 5.618 5.677 1.00 92.31 72 LEU A O 1
ATOM 575 N N . LEU A 1 73 ? 5.798 4.356 7.518 1.00 93.81 73 LEU A N 1
ATOM 576 C CA . LEU A 1 73 ? 7.131 3.853 7.219 1.00 93.81 73 LEU A CA 1
ATOM 577 C C . LEU A 1 73 ? 7.153 3.088 5.888 1.00 93.81 73 LEU A C 1
ATOM 579 O O . LEU A 1 73 ? 7.994 3.367 5.035 1.00 93.81 73 LEU A O 1
ATOM 583 N N . LEU A 1 74 ? 6.221 2.154 5.676 1.00 89.31 74 LEU A N 1
ATOM 584 C CA . LEU A 1 74 ? 6.149 1.353 4.449 1.00 89.31 74 LEU A CA 1
ATOM 585 C C . LEU A 1 74 ? 5.791 2.198 3.218 1.00 89.31 74 LEU A C 1
ATOM 587 O O . LEU A 1 74 ? 6.387 2.021 2.155 1.00 89.31 74 LEU A O 1
ATOM 591 N N . SER A 1 75 ? 4.838 3.123 3.344 1.00 89.12 75 SER A N 1
ATOM 592 C CA . SER A 1 75 ? 4.407 3.987 2.236 1.00 89.12 75 SER A CA 1
ATOM 593 C C . SER A 1 75 ? 5.498 4.983 1.827 1.00 89.12 75 SER A C 1
ATOM 595 O O . SER A 1 75 ? 5.830 5.067 0.647 1.00 89.12 75 SER A O 1
ATOM 597 N N . ILE A 1 76 ? 6.130 5.670 2.785 1.00 92.62 76 ILE A N 1
ATOM 598 C CA . ILE A 1 76 ? 7.209 6.630 2.504 1.00 92.62 76 ILE A CA 1
ATOM 599 C C . ILE A 1 76 ? 8.416 5.920 1.898 1.00 92.62 76 ILE A C 1
ATOM 601 O O . ILE A 1 76 ? 8.938 6.366 0.879 1.00 92.62 76 ILE A O 1
ATOM 605 N N . THR A 1 77 ? 8.858 4.807 2.491 1.00 91.38 77 THR A N 1
ATOM 606 C CA . THR A 1 77 ? 10.033 4.086 1.983 1.00 91.38 77 THR A CA 1
ATOM 607 C C . THR A 1 77 ? 9.789 3.555 0.575 1.00 91.38 77 THR A C 1
ATOM 609 O O . THR A 1 77 ? 10.603 3.800 -0.313 1.00 91.38 77 THR A O 1
ATOM 612 N N . SER A 1 78 ? 8.657 2.892 0.328 1.00 87.25 78 SER A N 1
ATOM 613 C CA . SER A 1 78 ? 8.346 2.354 -1.001 1.00 87.25 78 SER A CA 1
ATOM 614 C C . SER A 1 78 ? 8.228 3.447 -2.068 1.00 87.25 78 SER A C 1
ATOM 616 O O . SER A 1 78 ? 8.808 3.298 -3.144 1.00 87.25 78 SER A O 1
ATOM 618 N N . LEU A 1 79 ? 7.561 4.570 -1.776 1.00 87.88 79 LEU A N 1
ATOM 619 C CA . LEU A 1 79 ? 7.439 5.691 -2.713 1.00 87.88 79 LEU A CA 1
ATOM 620 C C . LEU A 1 79 ? 8.778 6.396 -2.962 1.00 87.88 79 LEU A C 1
ATOM 622 O O . LEU A 1 79 ? 9.096 6.697 -4.112 1.00 87.88 79 LEU A O 1
ATOM 626 N N . LEU A 1 80 ? 9.591 6.610 -1.923 1.00 90.56 80 LEU A N 1
ATOM 627 C CA . LEU A 1 80 ? 10.910 7.233 -2.058 1.00 90.56 80 LEU A CA 1
ATOM 628 C C . LEU A 1 80 ? 11.831 6.386 -2.943 1.00 90.56 80 LEU A C 1
ATOM 630 O O . LEU A 1 80 ? 12.413 6.889 -3.903 1.00 90.56 80 LEU A O 1
ATOM 634 N N . TRP A 1 81 ? 11.926 5.085 -2.669 1.00 86.06 81 TRP A N 1
ATOM 635 C CA . TRP A 1 81 ? 12.727 4.170 -3.483 1.00 86.06 81 TRP A CA 1
ATOM 636 C C . TRP A 1 81 ? 12.158 3.994 -4.898 1.00 86.06 81 TRP A C 1
ATOM 638 O O . TRP A 1 81 ? 12.927 3.846 -5.853 1.00 86.06 81 TRP A O 1
ATOM 648 N N . GLY A 1 82 ? 10.833 4.068 -5.060 1.00 81.25 82 GLY A N 1
ATOM 649 C CA . GLY A 1 82 ? 10.173 4.110 -6.365 1.00 81.25 82 GLY A CA 1
ATOM 650 C C . GLY A 1 82 ? 10.609 5.323 -7.188 1.00 81.25 82 GLY A C 1
ATOM 651 O O . GLY A 1 82 ? 11.009 5.164 -8.341 1.00 81.25 82 GLY A O 1
ATOM 652 N N . PHE A 1 83 ? 10.625 6.509 -6.572 1.00 81.31 83 PHE A N 1
ATOM 653 C CA . PHE A 1 83 ? 11.074 7.760 -7.190 1.00 81.31 83 PHE A CA 1
ATOM 654 C C . PHE A 1 83 ? 12.547 7.721 -7.595 1.00 81.31 83 PHE A C 1
ATOM 656 O O . PHE A 1 83 ? 12.874 8.053 -8.733 1.00 81.31 83 PHE A O 1
ATOM 663 N N . LEU A 1 84 ? 13.420 7.237 -6.707 1.00 82.81 84 LEU A N 1
ATOM 664 C CA . LEU A 1 84 ? 14.853 7.090 -6.986 1.00 82.81 84 LEU A CA 1
ATOM 665 C C . LEU A 1 84 ? 15.143 6.094 -8.118 1.00 82.81 84 LEU A C 1
ATOM 667 O O . LEU A 1 84 ? 16.155 6.214 -8.803 1.00 82.81 84 LEU A O 1
ATOM 671 N N . THR A 1 85 ? 14.265 5.110 -8.322 1.00 77.50 85 THR A N 1
ATOM 672 C CA . THR A 1 85 ? 14.421 4.117 -9.392 1.00 77.50 85 THR A CA 1
ATOM 673 C C . THR A 1 85 ? 13.952 4.669 -10.739 1.00 77.50 85 THR A C 1
ATOM 675 O O . THR A 1 85 ? 14.615 4.467 -11.757 1.00 77.50 85 THR A O 1
ATOM 678 N N . SER A 1 86 ? 12.785 5.319 -10.777 1.00 76.00 86 SER A N 1
ATOM 679 C CA . SER A 1 86 ? 12.234 5.951 -11.979 1.00 76.00 86 SER A CA 1
ATOM 680 C C . SER A 1 86 ? 11.017 6.811 -11.638 1.00 76.00 86 SER A C 1
ATOM 682 O O . SER A 1 86 ? 10.080 6.339 -10.994 1.00 76.00 86 SER A O 1
ATOM 684 N N . THR A 1 87 ? 10.952 8.026 -12.186 1.00 76.56 87 THR A N 1
ATOM 685 C CA . THR A 1 87 ? 9.780 8.912 -12.075 1.00 76.56 87 THR A CA 1
ATOM 686 C C . THR A 1 87 ? 8.492 8.246 -12.568 1.00 76.56 87 THR A C 1
ATOM 688 O O . THR A 1 87 ? 7.421 8.472 -12.010 1.00 76.56 87 THR A O 1
ATOM 691 N N . PHE A 1 88 ? 8.588 7.375 -13.577 1.00 73.44 88 PHE A N 1
ATOM 692 C CA . PHE A 1 88 ? 7.444 6.628 -14.093 1.00 73.44 88 PHE A CA 1
ATOM 693 C C . PHE A 1 88 ? 6.950 5.566 -13.101 1.00 73.44 88 PHE A C 1
ATOM 695 O O . PHE A 1 88 ? 5.751 5.469 -12.843 1.00 73.44 88 PHE A O 1
ATOM 702 N N . LEU A 1 89 ? 7.871 4.798 -12.502 1.00 72.06 89 LEU A N 1
ATOM 703 C CA . LEU A 1 89 ? 7.530 3.815 -11.469 1.00 72.06 89 LEU A CA 1
ATOM 704 C C . LEU A 1 89 ? 6.859 4.501 -10.274 1.00 72.06 89 LEU A C 1
ATOM 706 O O . LEU A 1 89 ? 5.849 4.010 -9.778 1.00 72.06 89 LEU A O 1
ATOM 710 N N . PHE A 1 90 ? 7.379 5.658 -9.864 1.00 80.38 90 PHE A N 1
ATOM 711 C CA . PHE A 1 90 ? 6.764 6.479 -8.828 1.00 80.38 90 PHE A CA 1
ATOM 712 C C . PHE A 1 90 ? 5.347 6.921 -9.187 1.00 80.38 90 PHE A C 1
ATOM 714 O O . PHE A 1 90 ? 4.455 6.744 -8.367 1.00 80.38 90 PHE A O 1
ATOM 721 N N . ALA A 1 91 ? 5.115 7.443 -10.396 1.00 78.81 91 ALA A N 1
ATOM 722 C CA . ALA A 1 91 ? 3.778 7.851 -10.825 1.00 78.81 91 ALA A CA 1
ATOM 723 C C . ALA A 1 91 ? 2.787 6.677 -10.770 1.00 78.81 91 ALA A C 1
ATOM 725 O O . ALA A 1 91 ? 1.708 6.809 -10.202 1.00 78.81 91 ALA A O 1
ATOM 726 N N . VAL A 1 92 ? 3.187 5.502 -11.267 1.00 78.19 92 VAL A N 1
ATOM 727 C CA . VAL A 1 92 ? 2.377 4.274 -11.210 1.00 78.19 92 VAL A CA 1
ATOM 728 C C . VAL A 1 92 ? 2.070 3.862 -9.769 1.00 78.19 92 VAL A C 1
ATOM 730 O O . VAL A 1 92 ? 0.917 3.586 -9.436 1.00 78.19 92 VAL A O 1
ATOM 733 N N . MET A 1 93 ? 3.086 3.834 -8.907 1.00 80.31 93 MET A N 1
ATOM 734 C CA . MET A 1 93 ? 2.940 3.495 -7.491 1.00 80.31 93 MET A CA 1
ATOM 735 C C . MET A 1 93 ? 2.044 4.498 -6.759 1.00 80.31 93 MET A C 1
ATOM 737 O O . MET A 1 93 ? 1.169 4.096 -5.997 1.00 80.31 93 MET A O 1
ATOM 741 N N . LEU A 1 94 ? 2.215 5.792 -7.022 1.00 84.62 94 LEU A N 1
ATOM 742 C 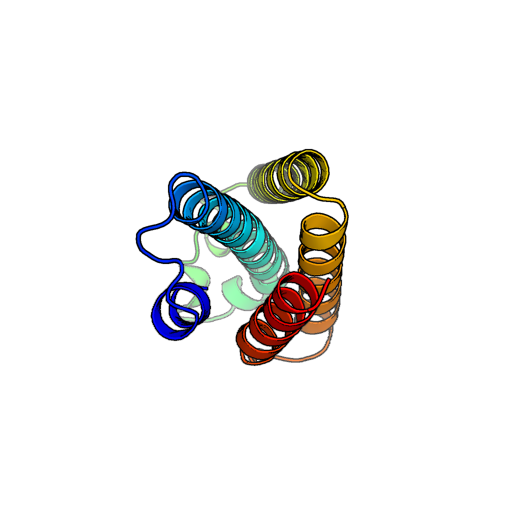CA . LEU A 1 94 ? 1.410 6.855 -6.436 1.00 84.62 94 LEU A CA 1
ATOM 743 C C . LEU A 1 94 ? -0.051 6.747 -6.877 1.00 84.62 94 LEU A C 1
ATOM 745 O O . LEU A 1 94 ? -0.939 6.804 -6.032 1.00 84.62 94 LEU A O 1
ATOM 749 N N . THR A 1 95 ? -0.316 6.533 -8.169 1.00 81.19 95 THR A N 1
ATOM 750 C CA . THR A 1 95 ? -1.676 6.308 -8.673 1.00 81.19 95 THR A CA 1
ATOM 751 C C . THR A 1 95 ? -2.297 5.068 -8.035 1.00 81.19 95 THR A C 1
ATOM 753 O O . THR A 1 95 ? -3.417 5.154 -7.539 1.00 81.19 95 THR A O 1
ATOM 756 N N . TYR A 1 96 ? -1.574 3.942 -7.973 1.00 81.06 96 TYR A N 1
ATOM 757 C CA . TYR A 1 96 ? -2.036 2.734 -7.280 1.00 81.06 96 TYR A CA 1
ATOM 758 C C . TYR A 1 96 ? -2.370 3.021 -5.812 1.00 81.06 96 TYR A C 1
ATOM 760 O O . TYR A 1 96 ? -3.426 2.610 -5.334 1.00 81.06 96 TYR A O 1
ATOM 768 N N . PHE A 1 97 ? -1.499 3.740 -5.102 1.00 83.44 97 PHE A N 1
ATOM 769 C CA . PHE A 1 97 ? -1.679 4.065 -3.692 1.00 83.44 97 PHE A CA 1
ATOM 770 C C . PHE A 1 97 ? -2.904 4.950 -3.478 1.00 83.44 97 PHE A C 1
ATOM 772 O O . PHE A 1 97 ? -3.795 4.583 -2.721 1.00 83.44 97 PHE A O 1
ATOM 779 N N . VAL A 1 98 ? -2.993 6.072 -4.195 1.00 85.12 98 VAL A N 1
ATOM 780 C CA . VAL A 1 98 ? -4.117 7.013 -4.115 1.00 85.12 98 VAL A CA 1
ATOM 781 C C . VAL A 1 98 ? -5.429 6.301 -4.425 1.00 85.12 98 VAL A C 1
ATOM 783 O O . VAL A 1 98 ? -6.362 6.390 -3.630 1.00 85.12 98 VAL A O 1
ATOM 786 N N . LEU A 1 99 ? -5.486 5.538 -5.521 1.00 78.62 99 LEU A N 1
ATOM 787 C CA . LEU A 1 99 ? -6.665 4.747 -5.861 1.00 78.62 99 LEU A CA 1
ATOM 788 C C . LEU A 1 99 ? -7.023 3.791 -4.724 1.00 78.62 99 LEU A C 1
ATOM 790 O O . LEU A 1 99 ? -8.168 3.792 -4.296 1.00 78.62 99 LEU A O 1
ATOM 794 N N . ASN A 1 100 ? -6.072 3.024 -4.189 1.00 79.88 100 ASN A N 1
ATOM 795 C CA . ASN A 1 100 ? -6.346 2.082 -3.103 1.00 79.88 100 ASN A CA 1
ATOM 796 C C . ASN A 1 100 ? -6.871 2.757 -1.831 1.00 79.88 100 ASN A C 1
ATOM 798 O O . ASN A 1 100 ? -7.790 2.227 -1.212 1.00 79.88 100 ASN A O 1
ATOM 802 N N . ILE A 1 101 ? -6.334 3.919 -1.455 1.00 82.25 101 ILE A N 1
ATOM 803 C CA . ILE A 1 101 ? -6.818 4.682 -0.299 1.00 82.25 101 ILE A CA 1
ATOM 804 C C . ILE A 1 101 ? -8.250 5.175 -0.546 1.00 82.25 101 ILE A C 1
ATOM 806 O O . ILE A 1 101 ? -9.128 4.934 0.283 1.00 82.25 101 ILE A O 1
ATOM 810 N N . PHE A 1 102 ? -8.516 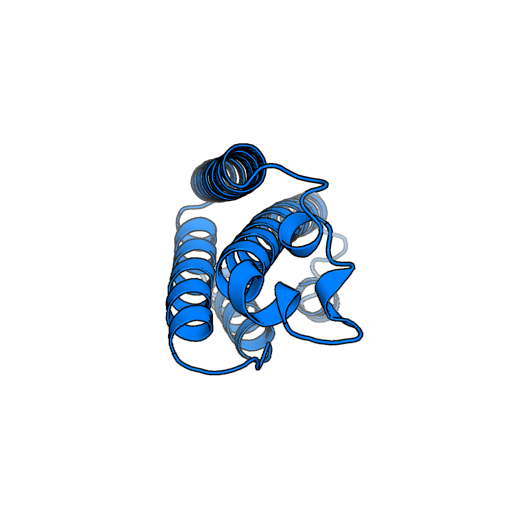5.801 -1.700 1.00 82.12 102 PHE A N 1
ATOM 811 C CA . PHE A 1 102 ? -9.867 6.236 -2.077 1.00 82.12 102 PHE A CA 1
ATOM 812 C C . PHE A 1 102 ? -10.847 5.059 -2.131 1.00 82.12 102 PHE A C 1
ATOM 814 O O . PHE A 1 102 ? -11.943 5.142 -1.580 1.00 82.12 102 PHE A O 1
ATOM 821 N N . TYR A 1 103 ? -10.447 3.939 -2.733 1.00 73.25 103 TYR A N 1
ATOM 822 C CA . TYR A 1 103 ? -11.261 2.731 -2.804 1.00 73.25 103 TYR A CA 1
ATOM 823 C C . TYR A 1 103 ? -11.519 2.136 -1.423 1.00 73.25 103 TYR A C 1
ATOM 825 O O . TYR A 1 103 ? -12.664 1.815 -1.128 1.00 73.25 103 TYR A O 1
ATOM 833 N N . SER A 1 104 ? -10.520 2.024 -0.545 1.00 74.69 104 SER A N 1
ATOM 834 C CA . SER A 1 104 ? -10.752 1.466 0.792 1.00 74.69 104 SER A CA 1
ATOM 835 C C . SER A 1 104 ? -11.681 2.333 1.641 1.00 74.69 104 SER A C 1
ATOM 837 O O . SER A 1 104 ? -12.363 1.806 2.516 1.00 74.69 104 SER A O 1
ATOM 839 N N . LEU A 1 105 ? -11.730 3.641 1.381 1.00 73.25 105 LEU A N 1
ATOM 840 C CA . LEU A 1 105 ? -12.653 4.557 2.046 1.00 73.25 105 LEU A CA 1
ATOM 841 C C . LEU A 1 105 ? -14.082 4.488 1.478 1.00 73.25 105 LEU A C 1
ATOM 843 O O . LEU A 1 105 ? -15.023 4.772 2.217 1.00 73.25 105 LEU A O 1
ATOM 847 N N . TRP A 1 106 ? -14.266 4.142 0.195 1.00 67.25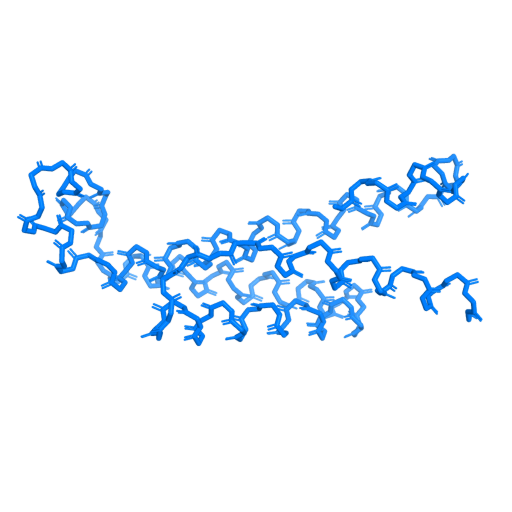 106 TRP A N 1
ATOM 848 C CA . TRP A 1 106 ? -15.561 4.262 -0.504 1.00 67.25 106 TRP A CA 1
ATOM 849 C C . TRP A 1 106 ? -16.153 2.961 -1.074 1.00 67.25 106 TRP A C 1
ATOM 851 O O . TRP A 1 106 ? -17.366 2.771 -0.995 1.00 67.25 106 TRP A O 1
ATOM 861 N N . TRP A 1 107 ? -15.357 2.056 -1.653 1.00 54.38 107 TRP A N 1
ATOM 862 C CA . TRP A 1 107 ? -15.854 0.881 -2.383 1.00 54.38 107 TRP A CA 1
ATOM 863 C C . TRP A 1 107 ? -15.115 -0.412 -2.015 1.00 54.38 107 TRP A C 1
ATOM 865 O O . TRP A 1 107 ? -13.938 -0.617 -2.306 1.00 54.38 107 TRP A O 1
ATOM 875 N N . LYS A 1 108 ? -15.856 -1.338 -1.400 1.00 49.75 108 LYS A N 1
ATOM 876 C CA . LYS A 1 108 ? -15.385 -2.666 -0.986 1.00 49.75 108 LYS A CA 1
ATOM 877 C C . LYS A 1 108 ? -14.734 -3.460 -2.144 1.00 49.75 108 LYS A C 1
ATOM 879 O O . LYS A 1 108 ? -15.425 -3.959 -3.022 1.00 49.75 108 LYS A O 1
ATOM 884 N N . ARG A 1 109 ? -13.407 -3.633 -2.029 1.00 53.66 109 ARG A N 1
ATOM 885 C CA . ARG A 1 109 ? -12.520 -4.760 -2.422 1.00 53.66 109 ARG A CA 1
ATOM 886 C C . ARG A 1 109 ? -12.670 -5.375 -3.832 1.00 53.66 109 ARG A C 1
ATOM 888 O O . ARG A 1 109 ? -13.282 -6.432 -3.961 1.00 53.66 109 ARG A O 1
ATOM 895 N N . ILE A 1 110 ? -11.958 -4.841 -4.840 1.00 50.66 110 ILE A N 1
ATOM 896 C CA . ILE A 1 110 ? -11.600 -5.586 -6.073 1.00 50.66 110 ILE A CA 1
ATOM 897 C C . ILE A 1 110 ? -10.144 -5.266 -6.523 1.00 50.66 110 ILE A C 1
ATOM 899 O O . ILE A 1 110 ? -9.882 -4.143 -6.944 1.00 50.66 110 ILE A O 1
ATOM 903 N N . PRO A 1 111 ? -9.199 -6.233 -6.497 1.00 52.50 111 PRO A N 1
ATOM 904 C CA . PRO A 1 111 ? -7.762 -6.045 -6.796 1.00 52.50 111 PRO A CA 1
ATOM 905 C C . PRO A 1 111 ? -7.373 -6.127 -8.295 1.00 52.50 111 PRO A C 1
ATOM 907 O O . PRO A 1 111 ? -6.246 -6.470 -8.639 1.00 52.50 111 PRO A O 1
ATOM 910 N N . ILE A 1 112 ? -8.297 -5.866 -9.227 1.00 51.75 112 ILE A N 1
ATOM 911 C CA . ILE A 1 112 ? -8.097 -6.184 -10.661 1.00 51.75 112 ILE A CA 1
ATOM 912 C C . ILE A 1 112 ? -7.312 -5.089 -11.421 1.00 51.75 112 ILE A C 1
ATOM 914 O O . ILE A 1 112 ? -6.691 -5.372 -12.449 1.00 51.75 112 ILE A O 1
ATOM 918 N N . LEU A 1 113 ? -7.269 -3.852 -10.908 1.00 52.69 113 LEU A N 1
ATOM 919 C CA . LEU A 1 113 ? -6.583 -2.720 -11.559 1.00 52.69 113 LEU A CA 1
ATOM 920 C C . LEU A 1 113 ? -5.047 -2.871 -11.612 1.00 52.69 113 LEU A C 1
ATOM 922 O O . LEU A 1 113 ? -4.402 -2.278 -12.478 1.00 52.69 113 LEU A O 1
ATOM 926 N N . ASP A 1 114 ? -4.473 -3.726 -10.764 1.00 54.47 114 ASP A N 1
ATOM 927 C CA . ASP A 1 114 ? -3.025 -3.945 -10.633 1.00 54.47 114 ASP A CA 1
ATOM 928 C C . ASP A 1 114 ? -2.385 -4.511 -11.904 1.00 54.47 114 ASP A C 1
ATOM 930 O O . ASP A 1 114 ? -1.238 -4.206 -12.235 1.00 54.47 114 ASP A O 1
ATOM 934 N N . VAL A 1 115 ? -3.122 -5.333 -12.652 1.00 55.41 115 VAL A N 1
ATOM 935 C CA . VAL A 1 115 ? -2.586 -6.029 -13.829 1.00 55.41 115 VAL A CA 1
ATOM 936 C C . VAL A 1 115 ? -2.510 -5.098 -15.043 1.00 55.41 115 VAL A C 1
ATOM 938 O O . VAL A 1 115 ? -1.530 -5.145 -15.791 1.00 55.41 115 VAL A O 1
ATOM 941 N N . PHE A 1 116 ? -3.495 -4.212 -15.216 1.00 56.47 116 PHE A N 1
ATOM 942 C CA . PHE A 1 116 ? -3.589 -3.325 -16.380 1.00 56.47 116 PHE A CA 1
ATOM 943 C C . PHE A 1 116 ? -2.543 -2.209 -16.367 1.00 56.47 116 PHE A C 1
ATOM 945 O O . PHE A 1 116 ? -1.927 -1.930 -17.396 1.00 56.47 116 PHE A O 1
ATOM 952 N N . VAL A 1 117 ? -2.289 -1.607 -15.204 1.00 55.66 117 VAL A N 1
ATOM 953 C CA . VAL A 1 117 ? -1.340 -0.488 -15.082 1.00 55.66 117 VAL A CA 1
ATOM 954 C C . VAL A 1 117 ? 0.101 -0.964 -15.306 1.00 55.66 117 VAL A C 1
ATOM 956 O O . VAL A 1 117 ? 0.891 -0.290 -15.969 1.00 55.66 117 VAL A O 1
ATOM 959 N N . ILE A 1 118 ? 0.434 -2.172 -14.836 1.00 54.75 118 ILE A N 1
ATOM 960 C CA . ILE A 1 118 ? 1.755 -2.780 -15.046 1.0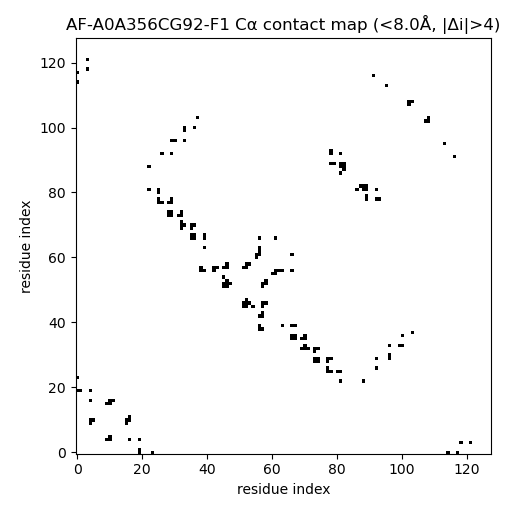0 54.75 118 ILE A CA 1
ATOM 961 C C . ILE A 1 118 ? 1.954 -3.193 -16.514 1.00 54.75 118 ILE A C 1
ATOM 963 O O . ILE A 1 118 ? 3.049 -3.020 -17.050 1.00 54.75 118 ILE A O 1
ATOM 967 N N . ALA A 1 119 ? 0.913 -3.712 -17.176 1.00 54.97 119 ALA A N 1
ATOM 968 C CA . ALA A 1 119 ? 0.975 -4.062 -18.594 1.00 54.97 119 ALA A CA 1
ATOM 969 C C . ALA A 1 119 ? 1.167 -2.817 -19.482 1.00 54.97 119 ALA A C 1
ATOM 971 O O . ALA A 1 119 ? 2.038 -2.815 -20.350 1.00 54.97 119 ALA A O 1
ATOM 972 N N . ALA A 1 120 ? 0.427 -1.736 -19.217 1.00 56.81 120 ALA A N 1
ATOM 973 C CA . ALA A 1 120 ? 0.528 -0.490 -19.978 1.00 56.81 120 ALA A CA 1
ATOM 974 C C . ALA A 1 120 ? 1.904 0.186 -19.831 1.00 56.81 120 ALA A C 1
ATOM 976 O O . ALA A 1 120 ? 2.474 0.668 -20.811 1.00 56.81 120 ALA A O 1
ATOM 977 N N . GLY A 1 121 ? 2.477 0.176 -18.623 1.00 52.94 121 GLY A N 1
ATOM 978 C CA . GLY A 1 121 ? 3.752 0.839 -18.351 1.00 52.94 121 GLY A CA 1
ATOM 979 C C . GLY A 1 121 ? 4.982 0.182 -18.977 1.00 52.94 121 GLY A C 1
ATOM 980 O O . GLY A 1 121 ? 5.987 0.854 -19.195 1.00 52.94 121 GLY A O 1
ATOM 981 N N . PHE A 1 122 ? 4.921 -1.113 -19.297 1.00 54.38 122 PHE A N 1
ATOM 982 C CA . PHE A 1 122 ? 6.037 -1.802 -19.948 1.00 54.38 122 PHE A CA 1
ATOM 983 C C . PHE A 1 122 ? 5.989 -1.677 -21.475 1.00 54.38 122 PHE A C 1
ATOM 985 O O . PHE A 1 122 ? 7.035 -1.519 -22.098 1.00 54.38 122 PHE A O 1
ATOM 992 N N . VAL A 1 123 ? 4.790 -1.673 -22.074 1.00 53.00 123 VAL A N 1
ATOM 993 C CA . VAL A 1 123 ? 4.616 -1.475 -23.526 1.00 53.00 123 VAL A CA 1
ATOM 994 C C . VAL A 1 123 ? 5.191 -0.122 -23.954 1.00 53.00 123 VAL A C 1
ATOM 996 O O . VAL A 1 123 ? 5.965 -0.061 -24.902 1.00 53.00 123 VAL A O 1
ATOM 999 N N . LEU A 1 124 ? 4.938 0.947 -23.196 1.00 47.84 124 LEU A N 1
ATOM 1000 C CA . LEU A 1 124 ? 5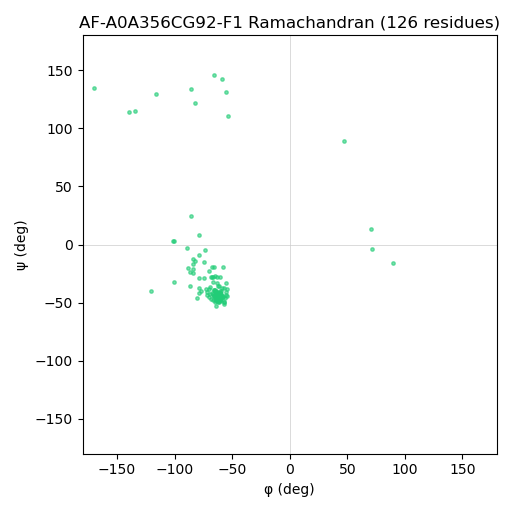.484 2.280 -23.483 1.00 47.84 124 LEU A CA 1
ATOM 1001 C C . LEU A 1 124 ? 7.017 2.388 -23.345 1.00 47.84 124 LEU A C 1
ATOM 1003 O O . LEU A 1 124 ? 7.601 3.295 -23.925 1.00 47.84 124 LEU A O 1
ATOM 1007 N N . ARG A 1 125 ? 7.678 1.467 -22.625 1.00 49.31 125 ARG A N 1
ATOM 1008 C CA . ARG A 1 125 ? 9.147 1.424 -22.465 1.00 49.31 125 ARG A CA 1
ATOM 1009 C C . ARG A 1 125 ? 9.856 0.614 -23.555 1.00 49.31 125 ARG A C 1
ATOM 1011 O O . ARG A 1 125 ? 11.059 0.736 -23.716 1.00 49.31 125 ARG A O 1
ATOM 1018 N N . VAL A 1 126 ? 9.142 -0.271 -24.247 1.00 49.00 126 VAL A N 1
ATOM 1019 C CA . VAL A 1 126 ? 9.712 -1.062 -25.353 1.00 49.00 126 VAL A CA 1
ATOM 1020 C C . VAL A 1 126 ? 9.682 -0.272 -26.667 1.00 49.00 126 VAL A C 1
ATOM 1022 O O . VAL A 1 126 ? 10.493 -0.530 -27.549 1.00 49.00 126 VAL A O 1
ATOM 1025 N N . TYR A 1 127 ? 8.777 0.703 -26.786 1.00 44.56 127 TYR A N 1
ATOM 1026 C CA . TYR A 1 127 ? 8.607 1.528 -27.987 1.00 44.56 127 TYR A CA 1
ATOM 1027 C C . TYR A 1 127 ? 9.243 2.931 -27.905 1.00 44.56 127 TYR A C 1
ATOM 1029 O O . TYR A 1 127 ? 9.103 3.697 -28.857 1.00 44.56 127 TYR A O 1
ATOM 1037 N N . GLY A 1 128 ? 9.936 3.268 -26.811 1.00 39.84 128 GLY A N 1
ATOM 1038 C CA . GLY A 1 128 ? 10.735 4.493 -26.660 1.00 39.84 128 GLY A CA 1
ATOM 1039 C C . GLY A 1 128 ? 12.124 4.173 -26.136 1.00 39.84 128 GLY A C 1
ATOM 1040 O O . GLY A 1 128 ? 13.080 4.832 -26.594 1.00 39.84 128 GLY A O 1
#

Foldseek 3Di:
DVPCCVVVVCVPPPPPVVLVVLLVVLLVLLVVLLVLVLCLVCLVVLLVDPPSCPPCSVVVVADSVRSVVSSCVSNVVSLVVLVVSDPLSNVLSVVVNVVSVVCSVPPDDDPPVVVVSVVVSVVVVVVD

Nearest PDB structures (foldseek):
  8j8k-assembly1_A  TM=7.721E-01  e=2.801E-02  Mycobacterium tuberculosis H37Rv
  4od4-assembly1_A  TM=8.679E-01  e=1.774E-01  Aeropyrum pernix K1
  4tq3-assembly1_A  TM=7.930E-01  e=1.031E-01  Archaeoglobus fulgidus DSM 4304
  1few-assembly1_A  TM=3.456E-01  e=9.860E+00  Homo sapiens

Mean predicted aligned error: 9.58 Å

Secondary structure (DSSP, 8-state):
--HHHHHTSGGGSTTHHHHHHHHHHHHHHHHHHHHHHHHHHHHHHHHHSTTGGGSTTTTTSS-HHHHHHHHHHHHHHHHHHHHHH-HHHHHHHHHHHHHHHHHHHHS----THHHHHHHHHHHHHH--

Sequence (128 aa):
MFAPIVFSGFLFVPGYLTRVIWAFALFCLLSSSVYVFNDIIDAPQDREHPFKRLRPIAAGKISLAGAVFLFLLLSITSLLWGFLTSTFLFAVMLTYFVLNIFYSLWWKRIPILDVFVIAAGFVLRVYG

Solvent-accessible surface area (backbone atoms only — not comparable to full-atom values): 7141 Å² total; per-residue (Å²): 129,66,65,62,46,67,76,64,69,47,65,82,43,88,68,50,54,59,52,50,54,49,53,48,52,35,48,53,37,35,52,51,16,53,51,44,49,47,45,60,70,42,20,73,62,24,47,78,33,94,75,50,23,73,40,53,55,35,56,60,79,38,51,70,68,56,50,52,50,50,23,51,51,30,39,51,51,25,46,52,55,27,41,77,73,30,66,65,55,23,52,54,51,50,52,51,48,52,50,50,52,54,31,72,76,73,49,94,84,81,85,68,67,65,59,55,58,56,53,53,59,49,57,62,61,75,79,105

Radius of gyration: 17.11 Å; Cα contacts (8 Å, |Δi|>4): 99; chains: 1; bounding box: 39×23×48 Å